Protein AF-A0A926R312-F1 (afdb_monomer_lite)

Secondary stru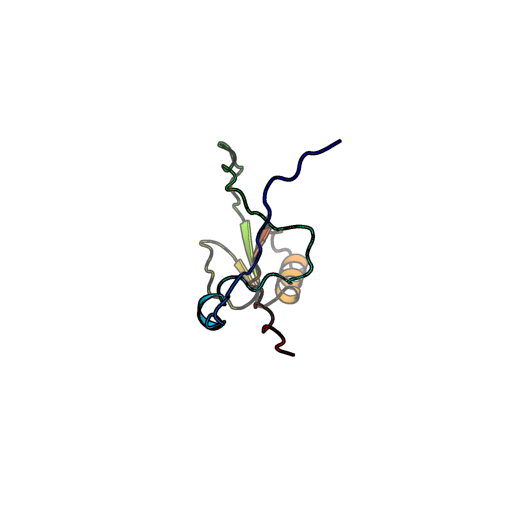cture (DSSP, 8-state):
-PPP----S-----PPPGGGG-TT---TT-SS---PPP-PPPSS-PPP--EEEESS-S---TTPEEESSHHHHHHHHHTTPPPPSEEEE-PPPPP----

pLDDT: mean 81.26, std 14.17, range [39.28, 98.19]

Radius of gyration: 25.06 Å; chains: 1; bounding box: 53×40×60 Å

Structure (mmCIF, N/CA/C/O backbone):
data_AF-A0A926R312-F1
#
_entry.id   AF-A0A926R312-F1
#
loop_
_atom_site.group_PDB
_atom_site.id
_atom_site.type_symbol
_atom_site.label_atom_id
_atom_site.label_alt_id
_atom_site.label_comp_id
_atom_site.label_asym_id
_atom_site.label_entity_id
_atom_site.label_seq_id
_atom_site.pdbx_PDB_ins_code
_atom_site.Cartn_x
_atom_site.Cartn_y
_atom_site.Cartn_z
_atom_site.occupancy
_atom_site.B_iso_or_equiv
_atom_site.auth_seq_id
_atom_site.auth_comp_id
_atom_site.auth_asym_id
_atom_site.auth_atom_id
_atom_site.pdbx_PDB_model_num
ATOM 1 N N . ALA A 1 1 ? 20.634 28.504 -39.733 1.00 57.56 1 ALA A N 1
ATOM 2 C CA . ALA A 1 1 ? 20.954 27.220 -40.389 1.00 57.56 1 ALA A CA 1
ATOM 3 C C . ALA A 1 1 ? 22.017 26.517 -39.551 1.00 57.56 1 ALA A C 1
ATOM 5 O O . ALA A 1 1 ? 22.906 27.208 -39.068 1.00 57.56 1 ALA A O 1
ATOM 6 N N . GLY A 1 2 ? 21.878 25.214 -39.294 1.00 72.56 2 GLY A N 1
ATOM 7 C CA . GLY A 1 2 ? 22.839 24.445 -38.493 1.00 72.56 2 GLY A CA 1
ATOM 8 C C . GLY A 1 2 ? 23.990 23.920 -39.351 1.00 72.56 2 GLY A C 1
ATOM 9 O O . GLY A 1 2 ? 23.759 23.531 -40.493 1.00 72.56 2 GLY A O 1
ATOM 10 N N . ASN A 1 3 ? 25.207 23.925 -38.806 1.00 65.31 3 ASN A N 1
ATOM 11 C CA . ASN A 1 3 ? 26.386 23.365 -39.469 1.00 65.31 3 ASN A CA 1
ATOM 12 C C . ASN A 1 3 ? 26.538 21.870 -39.145 1.00 65.31 3 ASN A C 1
ATOM 14 O O . ASN A 1 3 ? 26.213 21.459 -38.028 1.00 65.31 3 ASN A O 1
ATOM 18 N N . PRO A 1 4 ? 27.041 21.062 -40.094 1.00 73.44 4 PRO A N 1
ATOM 19 C CA . PRO A 1 4 ? 27.250 19.637 -39.877 1.00 73.44 4 PRO A CA 1
ATOM 20 C C . PRO A 1 4 ? 28.305 19.408 -38.786 1.00 73.44 4 PRO A C 1
ATOM 22 O O . PRO A 1 4 ? 29.387 19.987 -38.822 1.00 73.44 4 PRO A O 1
ATOM 25 N N . VAL A 1 5 ? 27.962 18.569 -37.805 1.00 81.38 5 VAL A N 1
ATOM 26 C CA . VAL A 1 5 ? 28.804 18.272 -36.631 1.00 81.38 5 VAL A CA 1
ATOM 27 C C . VAL A 1 5 ? 29.773 17.114 -36.904 1.00 81.38 5 VAL A C 1
ATOM 29 O O . VAL A 1 5 ? 30.821 17.037 -36.268 1.00 81.38 5 VAL A O 1
ATOM 32 N N . LEU A 1 6 ? 29.457 16.223 -37.852 1.00 77.88 6 LEU A N 1
ATOM 33 C CA . LEU A 1 6 ? 30.291 15.068 -38.184 1.00 77.88 6 LEU A CA 1
ATOM 34 C C . LEU A 1 6 ? 29.985 14.532 -39.591 1.00 77.88 6 LEU A C 1
ATOM 36 O O . LEU A 1 6 ? 28.821 14.484 -39.984 1.00 77.88 6 LEU A O 1
ATOM 40 N N . ASP A 1 7 ? 31.026 14.091 -40.302 1.00 81.69 7 ASP A N 1
ATOM 41 C CA . ASP A 1 7 ? 30.939 13.330 -41.553 1.00 81.69 7 ASP A CA 1
ATOM 42 C C . ASP A 1 7 ? 31.792 12.054 -41.430 1.00 81.69 7 ASP A C 1
ATOM 44 O O . ASP A 1 7 ? 32.918 12.103 -40.925 1.00 81.69 7 ASP A O 1
ATOM 48 N N . ILE A 1 8 ? 31.244 10.901 -41.823 1.00 83.38 8 ILE A N 1
ATOM 49 C CA . ILE A 1 8 ? 31.879 9.581 -41.675 1.00 83.38 8 ILE A CA 1
ATOM 50 C C . ILE A 1 8 ? 31.751 8.808 -42.986 1.00 83.38 8 ILE A C 1
ATOM 52 O O . ILE A 1 8 ? 30.649 8.514 -43.440 1.00 83.38 8 ILE A O 1
ATOM 56 N N . GLY A 1 9 ? 32.894 8.383 -43.533 1.00 84.94 9 GLY A N 1
ATOM 57 C CA . GLY A 1 9 ? 32.942 7.556 -44.742 1.00 84.94 9 GLY A CA 1
ATOM 58 C C . GLY A 1 9 ? 32.550 6.090 -44.520 1.00 84.94 9 GLY A C 1
ATOM 59 O O . GLY A 1 9 ? 31.843 5.517 -45.341 1.00 84.94 9 GLY A O 1
ATOM 60 N N . THR A 1 10 ? 32.978 5.459 -43.417 1.00 83.81 10 THR A N 1
ATOM 61 C CA . THR A 1 10 ? 32.574 4.072 -43.106 1.00 83.81 10 THR A CA 1
ATOM 62 C C . THR A 1 10 ? 32.572 3.804 -41.605 1.00 83.81 10 THR A C 1
ATOM 64 O O . THR A 1 10 ? 33.523 4.154 -40.910 1.00 83.81 10 THR A O 1
ATOM 67 N N . LEU A 1 11 ? 31.526 3.132 -41.119 1.00 85.81 11 LEU A N 1
ATOM 68 C CA . LEU A 1 11 ? 31.367 2.720 -39.726 1.00 85.81 11 LEU A CA 1
ATOM 69 C C . LEU A 1 11 ? 31.219 1.199 -39.663 1.00 85.81 11 LEU A C 1
ATOM 71 O O . LEU A 1 11 ? 30.307 0.632 -40.258 1.00 85.81 11 LEU A O 1
ATOM 75 N N . SER A 1 12 ? 32.110 0.541 -38.925 1.00 86.94 12 SER A N 1
ATOM 76 C CA . SER A 1 12 ? 32.015 -0.894 -38.647 1.00 86.94 12 SER A CA 1
ATOM 77 C C . SER A 1 12 ? 31.489 -1.109 -37.233 1.00 86.94 12 SER A C 1
ATOM 79 O O . SER A 1 12 ? 32.043 -0.578 -36.272 1.00 86.94 12 SER A O 1
ATOM 81 N N . VAL A 1 13 ? 30.430 -1.902 -37.104 1.00 83.69 13 VAL A N 1
ATOM 82 C CA . VAL A 1 13 ? 29.786 -2.246 -35.829 1.00 83.69 13 VAL A CA 1
ATOM 83 C C . VAL A 1 13 ? 29.831 -3.754 -35.610 1.00 83.69 13 VAL A C 1
ATOM 85 O O . VAL A 1 13 ? 29.738 -4.533 -36.557 1.00 83.69 13 VAL A O 1
ATOM 88 N N . ARG A 1 14 ? 29.968 -4.172 -34.348 1.00 83.12 14 ARG A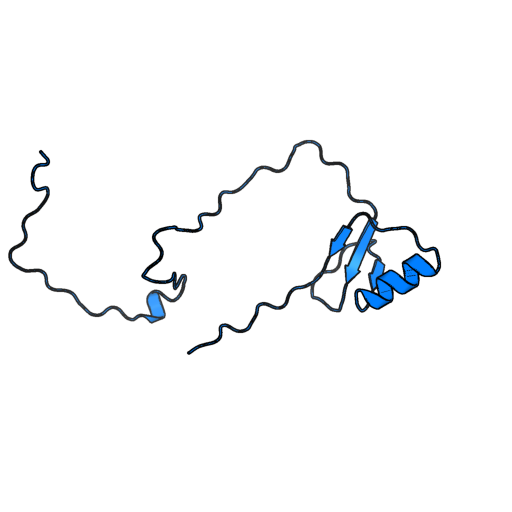 N 1
ATOM 89 C CA . ARG A 1 14 ? 29.895 -5.581 -33.939 1.00 83.12 14 ARG A CA 1
ATOM 90 C C . ARG A 1 14 ? 28.570 -5.847 -33.241 1.00 83.12 14 ARG A C 1
ATOM 92 O O . ARG A 1 14 ? 28.098 -5.002 -32.483 1.00 83.12 14 ARG A O 1
ATOM 99 N N . ARG A 1 15 ? 28.002 -7.036 -33.445 1.00 76.25 15 ARG A N 1
ATOM 100 C CA . ARG A 1 15 ? 26.827 -7.469 -32.685 1.00 76.25 15 ARG A CA 1
ATOM 101 C C . ARG A 1 15 ? 27.242 -7.647 -31.225 1.00 76.25 15 ARG A C 1
ATOM 103 O O . ARG A 1 15 ? 28.155 -8.417 -30.941 1.00 76.25 15 ARG A O 1
ATOM 110 N N . ALA A 1 16 ? 26.618 -6.895 -30.329 1.00 77.81 16 ALA A N 1
ATOM 111 C CA . ALA A 1 16 ? 26.784 -7.093 -28.898 1.00 77.81 16 ALA A CA 1
ATOM 112 C C . ALA A 1 16 ? 25.791 -8.163 -28.416 1.00 77.81 16 ALA A C 1
ATOM 114 O O . ALA A 1 16 ? 24.728 -8.335 -29.018 1.00 77.81 16 ALA A O 1
ATOM 115 N N . ASP A 1 17 ? 26.163 -8.909 -27.377 1.00 78.69 17 ASP A N 1
ATOM 11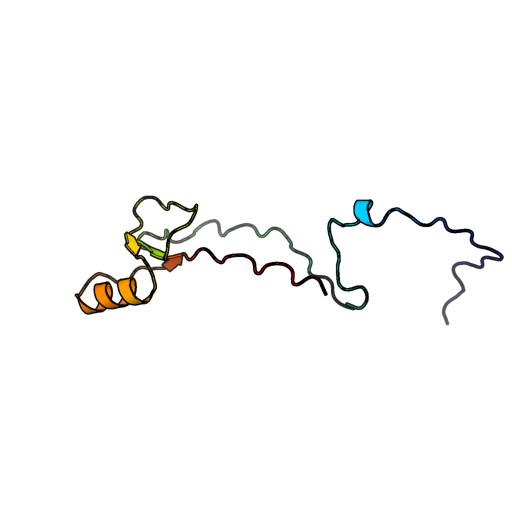6 C CA . ASP A 1 17 ? 25.297 -9.923 -26.780 1.00 78.69 17 ASP A CA 1
ATOM 117 C C . ASP A 1 17 ? 24.119 -9.224 -26.075 1.00 78.69 17 ASP A C 1
ATOM 119 O O . ASP A 1 17 ? 24.353 -8.456 -25.139 1.00 78.69 17 ASP A O 1
ATOM 123 N N . PRO A 1 18 ? 22.863 -9.445 -26.507 1.00 65.69 18 PRO A N 1
ATOM 124 C CA . PRO A 1 18 ? 21.706 -8.748 -25.951 1.00 65.69 18 PRO A CA 1
ATOM 125 C C . PRO A 1 18 ? 21.465 -9.069 -24.471 1.00 65.69 18 PRO A C 1
ATOM 127 O O . PRO A 1 18 ? 20.890 -8.245 -23.763 1.00 65.69 18 PRO A O 1
ATOM 130 N N . THR A 1 19 ? 21.948 -10.211 -23.971 1.00 70.62 19 THR A N 1
ATOM 131 C CA . THR A 1 19 ? 21.808 -10.577 -22.551 1.00 70.62 19 THR A CA 1
ATOM 132 C C . THR A 1 19 ? 22.580 -9.632 -21.625 1.00 70.62 19 THR A C 1
ATOM 134 O O . THR A 1 19 ? 22.198 -9.448 -20.472 1.00 70.62 19 THR A O 1
ATOM 137 N N . GLN A 1 20 ? 23.607 -8.950 -22.144 1.00 69.38 20 GLN A N 1
ATOM 138 C CA . GLN A 1 20 ? 24.385 -7.944 -21.416 1.00 69.38 20 GLN A CA 1
ATOM 139 C C . GLN A 1 20 ? 23.640 -6.607 -21.256 1.00 69.38 20 GLN A C 1
ATOM 141 O O . GLN A 1 20 ? 24.071 -5.760 -20.477 1.00 69.38 20 GLN A O 1
ATOM 146 N N . PHE A 1 21 ? 22.516 -6.426 -21.962 1.00 62.16 21 PHE A N 1
ATOM 147 C CA . PHE A 1 21 ? 21.684 -5.216 -21.948 1.00 62.16 21 PHE A CA 1
ATOM 148 C C . PHE A 1 21 ? 20.250 -5.487 -21.472 1.00 62.16 21 PHE A C 1
ATOM 150 O O . PHE A 1 21 ? 19.388 -4.621 -21.586 1.00 62.16 21 PHE A O 1
ATOM 157 N N . ALA A 1 22 ? 19.981 -6.678 -20.925 1.00 59.38 22 ALA A N 1
ATOM 158 C CA . ALA A 1 22 ? 18.659 -7.056 -20.423 1.00 59.38 22 ALA A CA 1
ATOM 159 C C . ALA A 1 22 ? 18.215 -6.231 -19.196 1.00 59.38 22 ALA A C 1
ATOM 161 O O . ALA A 1 22 ? 17.027 -6.163 -18.888 1.00 59.38 22 ALA A O 1
ATOM 162 N N . ALA A 1 23 ? 19.149 -5.566 -18.507 1.00 53.78 23 ALA A N 1
ATOM 163 C CA . ALA A 1 23 ? 18.836 -4.604 -17.457 1.00 53.78 23 ALA A CA 1
ATOM 164 C C . ALA A 1 23 ? 18.308 -3.300 -18.082 1.00 53.78 23 ALA A C 1
ATOM 166 O O . ALA A 1 23 ? 19.051 -2.337 -18.258 1.00 53.78 23 ALA A O 1
ATOM 167 N N . GLY A 1 24 ? 17.020 -3.290 -18.432 1.00 55.88 24 GLY A N 1
ATOM 168 C CA . GLY A 1 24 ? 16.333 -2.113 -18.960 1.00 55.88 24 GLY A CA 1
ATOM 169 C C . GLY A 1 24 ? 15.931 -2.234 -20.424 1.00 55.88 24 GLY A C 1
ATOM 170 O O . GLY A 1 24 ? 16.228 -1.349 -21.216 1.00 55.88 24 GLY A O 1
ATOM 171 N N . THR A 1 25 ? 15.212 -3.290 -20.809 1.00 55.16 25 THR A N 1
ATOM 172 C CA . THR A 1 25 ? 14.473 -3.284 -22.081 1.00 55.16 25 THR A CA 1
ATOM 173 C C . THR A 1 25 ? 13.366 -2.232 -22.026 1.00 55.16 25 THR A C 1
ATOM 175 O O . THR A 1 25 ? 12.212 -2.510 -21.710 1.00 55.16 25 THR A O 1
ATOM 178 N N . HIS A 1 26 ? 13.731 -0.987 -22.307 1.00 56.91 26 HIS A N 1
ATOM 179 C CA . HIS A 1 26 ? 12.794 0.073 -22.631 1.00 56.91 26 HIS A CA 1
ATOM 180 C C . HIS A 1 26 ? 12.295 -0.184 -24.054 1.00 56.91 26 HIS A C 1
ATOM 182 O O . HIS A 1 26 ? 13.087 -0.490 -24.950 1.00 56.91 26 HIS A O 1
ATOM 188 N N . ASN A 1 27 ? 10.986 -0.049 -24.265 1.00 58.88 27 ASN A N 1
ATOM 189 C CA . ASN A 1 27 ? 10.381 -0.031 -25.592 1.00 58.88 27 ASN A CA 1
ATOM 190 C C . ASN A 1 27 ? 11.211 0.879 -26.515 1.00 58.88 27 ASN A C 1
ATOM 192 O O . ASN A 1 27 ? 11.347 2.076 -26.258 1.00 58.88 27 ASN A O 1
ATOM 196 N N . THR A 1 28 ? 11.769 0.307 -27.582 1.00 56.72 28 THR A N 1
ATOM 197 C CA . THR A 1 28 ? 12.735 0.959 -28.482 1.00 56.72 28 THR A CA 1
ATOM 198 C C . THR A 1 28 ? 12.117 2.105 -29.299 1.00 56.72 28 THR A C 1
ATOM 200 O O . THR A 1 28 ? 12.801 2.717 -30.112 1.00 56.72 28 THR A O 1
ATOM 203 N N . ASN A 1 29 ? 10.835 2.422 -29.074 1.00 57.22 29 ASN A N 1
ATOM 204 C CA . ASN A 1 29 ? 10.099 3.481 -29.760 1.00 57.22 29 ASN A CA 1
ATOM 205 C C . ASN A 1 29 ? 9.440 4.514 -28.816 1.00 57.22 29 ASN A C 1
ATOM 207 O O . ASN A 1 29 ? 8.525 5.233 -29.219 1.00 57.22 29 ASN A O 1
ATOM 211 N N . GLY A 1 30 ? 9.858 4.583 -27.547 1.00 64.38 30 GLY A N 1
ATOM 212 C CA . GLY A 1 30 ? 9.369 5.589 -26.601 1.00 64.38 30 GLY A CA 1
ATOM 213 C C . GLY A 1 30 ? 10.086 6.933 -26.761 1.00 64.38 30 GLY A C 1
ATOM 214 O O . GLY A 1 30 ? 11.286 7.020 -26.533 1.00 64.38 30 GLY A O 1
ATOM 215 N N . LEU A 1 31 ? 9.355 8.003 -27.095 1.00 82.62 31 LEU A N 1
ATOM 216 C CA . LEU A 1 31 ? 9.895 9.378 -27.084 1.00 82.62 31 LEU A CA 1
ATOM 217 C C . LEU A 1 31 ? 10.042 9.962 -25.669 1.00 82.62 31 LEU A C 1
ATOM 219 O O . LEU A 1 31 ? 10.615 11.035 -25.497 1.00 82.62 31 LEU A O 1
ATOM 223 N N . PHE A 1 32 ? 9.513 9.267 -24.666 1.00 77.88 32 PHE A N 1
ATOM 224 C CA . PHE A 1 32 ? 9.551 9.668 -23.268 1.00 77.88 32 PHE A CA 1
ATOM 225 C C . PHE A 1 32 ? 10.223 8.576 -22.446 1.00 77.88 32 PHE A C 1
ATOM 227 O O . PHE A 1 32 ? 9.935 7.391 -22.625 1.00 77.88 32 PHE A O 1
ATOM 234 N N . ALA A 1 33 ? 11.094 8.992 -21.531 1.00 77.88 33 ALA A N 1
ATOM 235 C CA . ALA A 1 33 ? 11.714 8.122 -20.545 1.00 77.88 33 ALA A CA 1
ATOM 236 C C . ALA A 1 33 ? 11.073 8.363 -19.174 1.00 77.88 33 ALA A C 1
ATOM 238 O O . ALA A 1 33 ? 10.785 9.502 -18.805 1.00 77.88 33 ALA A O 1
ATOM 239 N N . LEU A 1 34 ? 10.857 7.282 -18.423 1.00 83.38 34 LEU A N 1
ATOM 240 C CA . LEU A 1 34 ? 10.495 7.362 -17.014 1.00 83.38 34 LEU A CA 1
ATOM 241 C C . LEU A 1 34 ? 11.780 7.507 -16.201 1.00 83.38 34 LEU A C 1
ATOM 243 O O . LEU A 1 34 ? 12.536 6.548 -16.055 1.00 83.38 34 LEU A O 1
ATOM 247 N N . GLU A 1 35 ? 12.015 8.705 -15.682 1.00 87.31 35 GLU A N 1
ATOM 248 C CA . GLU A 1 35 ? 13.128 8.988 -14.783 1.00 87.31 35 GLU A CA 1
ATOM 249 C C . GLU A 1 35 ? 12.594 9.204 -13.365 1.00 87.31 35 GLU A C 1
ATOM 251 O O . GLU A 1 35 ? 11.706 10.027 -13.133 1.00 87.31 35 GLU A O 1
ATOM 256 N N . TRP A 1 36 ? 13.116 8.430 -12.414 1.00 90.75 36 TRP A N 1
ATOM 257 C CA . TRP A 1 36 ? 12.753 8.529 -11.005 1.00 90.75 36 TRP A CA 1
ATOM 258 C C . TRP A 1 36 ? 13.797 9.360 -10.269 1.00 90.75 36 TRP A C 1
ATOM 260 O O . TRP A 1 36 ? 14.964 8.978 -10.202 1.00 90.75 36 TRP A O 1
ATOM 270 N N . PHE A 1 37 ? 13.367 10.465 -9.665 1.00 93.06 37 PHE A N 1
ATOM 271 C CA . PHE A 1 37 ? 14.216 11.281 -8.803 1.00 93.06 37 PHE A CA 1
ATOM 272 C C . PHE A 1 37 ? 13.896 11.001 -7.332 1.00 93.06 37 PHE A C 1
ATOM 274 O O . PHE A 1 37 ? 12.716 10.938 -6.974 1.00 93.06 37 PHE A O 1
ATOM 281 N N . PRO A 1 38 ? 14.909 10.857 -6.458 1.00 92.81 38 PRO A N 1
ATOM 282 C CA . PRO A 1 38 ? 14.679 10.779 -5.024 1.00 92.81 38 PRO A CA 1
ATOM 283 C C . PRO A 1 38 ? 13.961 12.036 -4.530 1.00 92.81 38 PRO A C 1
ATOM 285 O O . PRO A 1 38 ? 14.366 13.156 -4.840 1.00 92.81 38 PRO A O 1
ATOM 288 N N . VAL A 1 39 ? 12.914 11.846 -3.731 1.00 92.12 39 VAL A N 1
ATOM 289 C CA . VAL A 1 39 ? 12.195 12.939 -3.074 1.00 92.12 39 VAL A CA 1
ATOM 290 C C . VAL A 1 39 ? 12.477 12.869 -1.581 1.00 92.12 39 VAL A C 1
ATOM 292 O O . VAL A 1 39 ? 12.355 11.806 -0.970 1.00 92.12 39 VAL A O 1
ATOM 295 N N . THR A 1 40 ? 12.851 14.002 -0.988 1.00 91.94 40 THR A N 1
ATOM 296 C CA . THR A 1 40 ? 13.002 14.108 0.465 1.00 91.94 40 THR A CA 1
ATOM 297 C C . THR A 1 40 ? 11.616 14.076 1.113 1.00 91.94 40 THR A C 1
ATOM 299 O O . THR A 1 40 ? 10.760 14.881 0.732 1.00 91.94 40 THR A O 1
ATOM 302 N N . PRO A 1 41 ? 11.360 13.175 2.077 1.00 87.06 41 PRO A N 1
ATOM 303 C CA . PRO A 1 41 ? 10.093 13.166 2.793 1.00 87.06 41 PRO A CA 1
ATOM 304 C C . PRO A 1 41 ? 9.924 14.459 3.609 1.00 87.06 41 PRO A C 1
ATOM 306 O O . PRO A 1 41 ? 10.918 15.067 4.015 1.00 87.06 41 PRO A O 1
ATOM 309 N N . PRO A 1 42 ? 8.681 14.893 3.872 1.00 87.00 42 PRO A N 1
ATOM 310 C CA . PRO A 1 42 ? 8.434 16.069 4.700 1.00 87.00 42 PRO A CA 1
ATOM 311 C C . PRO A 1 42 ? 9.004 15.879 6.115 1.00 87.00 42 PRO A C 1
ATOM 313 O O . PRO A 1 42 ? 8.854 14.811 6.707 1.00 87.00 42 PRO A O 1
ATOM 316 N N . GLU A 1 43 ? 9.614 16.930 6.677 1.00 83.12 43 GLU A N 1
ATOM 317 C CA . GLU A 1 43 ? 10.220 16.902 8.023 1.00 83.12 43 GLU A CA 1
ATOM 318 C C . GLU A 1 43 ? 9.196 16.626 9.131 1.00 83.12 43 GLU A C 1
ATOM 320 O O . GLU A 1 43 ? 9.526 16.071 10.176 1.00 83.12 43 GLU A O 1
ATOM 325 N N . THR A 1 44 ? 7.939 17.013 8.910 1.00 80.69 44 THR A N 1
ATOM 326 C CA . THR A 1 44 ? 6.829 16.734 9.822 1.00 80.69 44 THR A CA 1
ATOM 327 C C . THR A 1 44 ? 5.755 15.965 9.070 1.00 80.69 44 THR A C 1
ATOM 329 O O . THR A 1 44 ? 5.022 16.530 8.259 1.00 80.69 44 THR A O 1
ATOM 332 N N . ALA A 1 45 ? 5.658 14.668 9.346 1.00 78.88 45 ALA A N 1
ATOM 333 C CA . ALA A 1 45 ? 4.557 13.830 8.896 1.00 78.88 45 ALA A CA 1
ATOM 334 C C . ALA A 1 45 ? 3.664 13.489 10.090 1.00 78.88 45 ALA A C 1
ATOM 336 O O . ALA A 1 45 ? 4.154 13.156 11.172 1.00 78.88 45 ALA A O 1
ATOM 337 N N . THR A 1 46 ? 2.346 13.555 9.902 1.00 83.06 46 THR A N 1
ATOM 338 C CA . THR A 1 46 ? 1.416 12.984 10.878 1.00 83.06 46 THR A CA 1
ATOM 339 C C . THR A 1 46 ? 1.613 11.467 10.889 1.00 83.06 46 THR A C 1
ATOM 341 O O . THR A 1 46 ? 1.530 10.851 9.824 1.00 83.06 46 THR A O 1
ATOM 344 N N . PRO A 1 47 ? 1.895 10.849 12.049 1.00 83.19 47 PRO A N 1
ATOM 345 C CA . PRO A 1 47 ? 2.113 9.414 12.106 1.00 83.19 47 PRO A CA 1
ATOM 346 C C . PRO A 1 47 ? 0.832 8.670 11.728 1.00 83.19 47 PRO A C 1
ATOM 348 O O . PRO A 1 47 ? -0.261 9.011 12.186 1.00 83.19 47 PRO A O 1
ATOM 351 N N . VAL A 1 48 ? 0.986 7.631 10.910 1.00 86.62 48 VAL A N 1
ATOM 352 C CA . VAL A 1 48 ? -0.074 6.65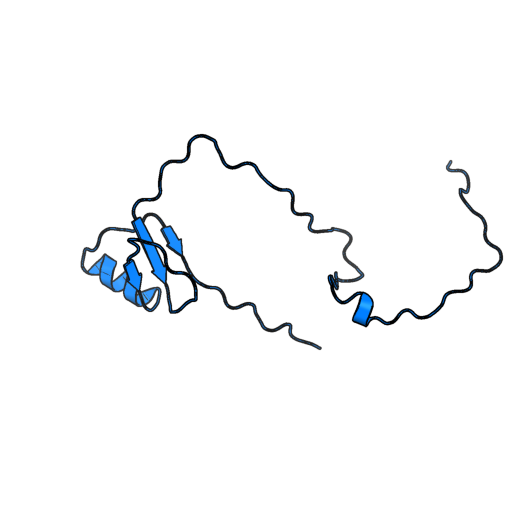1 10.673 1.00 86.62 48 VAL A CA 1
ATOM 353 C C . VAL A 1 48 ? -0.112 5.721 11.880 1.00 86.62 48 VAL A C 1
ATOM 355 O O . VAL A 1 48 ? 0.881 5.072 12.202 1.00 86.62 48 VAL A O 1
ATOM 358 N N . THR A 1 49 ? -1.243 5.689 12.572 1.00 90.06 49 THR A N 1
ATOM 359 C CA . THR A 1 49 ? -1.459 4.919 13.801 1.00 90.06 49 THR A CA 1
ATOM 360 C C . THR A 1 49 ? -2.361 3.709 13.588 1.00 90.06 49 THR A C 1
ATOM 362 O O . THR A 1 49 ? -2.357 2.811 14.427 1.00 90.06 49 THR A O 1
ATOM 365 N N . SER A 1 50 ? -3.107 3.647 12.478 1.00 93.19 50 SER A N 1
ATOM 366 C CA . SER A 1 50 ? -3.922 2.484 12.119 1.00 93.19 50 SER A CA 1
ATOM 367 C C . SER A 1 50 ? -3.699 2.049 10.671 1.00 93.19 50 SER A C 1
ATOM 369 O O . SER A 1 50 ? -3.946 2.790 9.720 1.00 93.19 50 SER A O 1
ATOM 371 N N . VAL A 1 51 ? -3.237 0.808 10.514 1.00 94.75 51 VAL A N 1
ATOM 372 C CA . VAL A 1 51 ? -2.944 0.190 9.218 1.00 94.75 51 VAL A CA 1
ATOM 373 C C . VAL A 1 51 ? -3.677 -1.143 9.126 1.00 94.75 51 VAL A C 1
ATOM 375 O O . VAL A 1 51 ? -3.621 -1.951 10.057 1.00 94.75 51 VAL A O 1
ATOM 378 N N . ALA A 1 52 ? -4.340 -1.377 7.996 1.00 95.12 52 ALA A N 1
ATOM 379 C CA . ALA A 1 52 ? -4.837 -2.693 7.614 1.00 95.12 52 ALA A CA 1
ATOM 380 C C . ALA A 1 52 ? -3.897 -3.330 6.580 1.00 95.12 52 ALA A C 1
ATOM 382 O O . ALA A 1 52 ? -3.478 -2.668 5.632 1.00 95.12 52 ALA A O 1
ATOM 383 N N . VAL A 1 53 ? -3.574 -4.610 6.737 1.00 94.56 53 VAL A N 1
ATOM 384 C CA . VAL A 1 53 ? -2.845 -5.395 5.728 1.00 94.56 53 VAL A CA 1
ATOM 385 C C . VAL A 1 53 ? -3.833 -6.339 5.059 1.00 94.56 53 VAL A C 1
ATOM 387 O O . VAL A 1 53 ? -4.588 -7.020 5.751 1.00 94.56 53 VAL A O 1
ATOM 390 N N . LEU A 1 54 ? -3.855 -6.345 3.728 1.00 93.38 54 LEU A N 1
ATOM 391 C CA . LEU A 1 54 ? -4.751 -7.174 2.928 1.00 93.38 54 LEU A CA 1
ATOM 392 C C . LEU A 1 54 ? -3.979 -8.308 2.254 1.00 93.38 54 LEU A C 1
ATOM 394 O O . LEU A 1 54 ? -3.024 -8.059 1.513 1.00 93.38 54 LEU A O 1
ATOM 398 N N . GLY A 1 55 ? -4.459 -9.531 2.460 1.00 90.19 55 GLY A N 1
ATOM 399 C CA . GLY A 1 55 ? -3.885 -10.741 1.888 1.00 90.19 55 GLY A CA 1
ATOM 400 C C . GLY A 1 55 ? -2.631 -11.233 2.600 1.00 90.19 55 GLY A C 1
ATOM 401 O O . GLY A 1 55 ? -2.105 -10.610 3.521 1.00 90.19 55 GLY A O 1
ATOM 402 N N . GLU A 1 56 ? -2.153 -12.380 2.130 1.00 81.88 56 GLU A N 1
ATOM 403 C CA . GLU A 1 56 ? -0.864 -12.937 2.523 1.00 81.88 56 GLU A CA 1
ATOM 404 C C . GLU A 1 56 ? 0.248 -12.265 1.710 1.00 81.88 56 GLU A C 1
ATOM 406 O O . GLU A 1 56 ? 0.163 -12.137 0.485 1.00 81.88 56 GLU A O 1
ATOM 411 N N . GLY A 1 57 ? 1.310 -11.834 2.382 1.00 76.38 57 GLY A N 1
ATOM 412 C CA . GLY A 1 57 ? 2.426 -11.164 1.732 1.00 76.38 57 GLY A CA 1
ATOM 413 C C . GLY A 1 57 ? 3.667 -11.124 2.616 1.00 76.38 57 GLY A C 1
ATOM 414 O O . GLY A 1 57 ? 3.589 -11.366 3.819 1.00 76.38 57 GLY A O 1
ATOM 415 N N . PRO A 1 58 ? 4.836 -10.797 2.046 1.00 78.19 58 PRO A N 1
ATOM 416 C CA . PRO A 1 58 ? 6.087 -10.752 2.802 1.00 78.19 58 PRO A CA 1
ATOM 417 C C . PRO A 1 58 ? 6.149 -9.572 3.786 1.00 78.19 58 PRO A C 1
ATOM 419 O O . PRO A 1 58 ? 7.066 -9.495 4.601 1.00 78.19 58 PRO A O 1
ATOM 422 N N . PHE A 1 59 ? 5.208 -8.629 3.702 1.00 73.44 59 PHE A N 1
ATOM 423 C CA . PHE A 1 59 ? 5.192 -7.432 4.529 1.00 73.44 59 PHE A CA 1
ATOM 424 C C . PHE A 1 59 ? 4.434 -7.660 5.833 1.00 73.44 59 PHE A C 1
ATOM 426 O O . PHE A 1 59 ? 3.234 -7.909 5.841 1.00 73.44 59 PHE A O 1
ATOM 433 N N . THR A 1 60 ? 5.141 -7.488 6.948 1.00 80.19 60 THR A N 1
ATOM 434 C CA . THR A 1 60 ? 4.540 -7.380 8.280 1.00 80.19 60 THR A CA 1
ATOM 435 C C . THR A 1 60 ? 4.669 -5.942 8.765 1.00 80.19 60 THR A C 1
ATOM 437 O O . THR A 1 60 ? 5.779 -5.422 8.879 1.00 80.19 60 THR A O 1
ATOM 440 N N . VAL A 1 61 ? 3.539 -5.300 9.067 1.00 84.12 61 VAL A N 1
ATOM 441 C CA . VAL A 1 61 ? 3.505 -3.958 9.663 1.00 84.12 61 VAL A CA 1
ATOM 442 C C . VAL A 1 61 ? 3.206 -4.098 11.160 1.00 84.12 61 VAL A C 1
ATOM 444 O O . VAL A 1 61 ? 2.159 -4.642 11.517 1.00 84.12 61 VAL A O 1
ATOM 447 N N . PRO A 1 62 ? 4.094 -3.636 12.061 1.00 85.56 62 PRO A N 1
ATOM 448 C CA . PRO A 1 62 ? 3.854 -3.708 13.499 1.00 85.56 62 PRO A CA 1
ATOM 449 C C . PRO A 1 62 ? 2.554 -3.000 13.900 1.00 85.56 62 PRO A C 1
ATOM 451 O O . PRO A 1 62 ? 2.326 -1.854 13.524 1.00 85.56 62 PRO A O 1
ATOM 454 N N . GLY A 1 63 ? 1.708 -3.682 14.676 1.00 87.00 63 GLY A N 1
ATOM 455 C CA . GLY A 1 63 ? 0.427 -3.138 15.144 1.00 87.00 63 GLY A CA 1
ATOM 456 C C . GLY A 1 63 ? -0.679 -3.068 14.084 1.00 87.00 63 GLY A C 1
ATOM 457 O O . GLY A 1 63 ? -1.769 -2.593 14.393 1.00 87.00 63 GLY A O 1
ATOM 458 N N . ALA A 1 64 ? -0.435 -3.544 12.860 1.00 91.75 64 ALA A N 1
ATOM 459 C CA . ALA A 1 64 ? -1.465 -3.606 11.832 1.00 91.75 64 ALA A CA 1
ATOM 460 C C . ALA A 1 64 ? -2.442 -4.765 12.057 1.00 91.75 64 ALA A C 1
ATOM 462 O O . ALA A 1 64 ? -2.079 -5.830 12.561 1.00 91.75 64 ALA A O 1
ATOM 463 N N . THR A 1 65 ? -3.686 -4.564 11.625 1.00 93.44 65 THR A N 1
ATOM 464 C CA . THR A 1 65 ? -4.694 -5.632 11.580 1.00 93.44 65 THR A CA 1
ATOM 465 C C . THR A 1 65 ? -4.656 -6.288 10.207 1.00 93.44 65 THR A C 1
ATOM 467 O O . THR A 1 65 ? -4.688 -5.598 9.191 1.00 93.44 65 THR A O 1
ATOM 470 N N . THR A 1 66 ? -4.563 -7.616 10.164 1.00 93.50 66 THR A N 1
ATOM 471 C CA . THR A 1 66 ? -4.496 -8.359 8.899 1.00 93.50 66 THR A CA 1
ATOM 472 C C . THR A 1 66 ? -5.875 -8.890 8.532 1.00 93.50 66 THR A C 1
ATOM 474 O O . THR A 1 66 ? -6.559 -9.481 9.368 1.00 93.50 66 THR A O 1
ATOM 477 N N . HIS A 1 67 ? -6.270 -8.691 7.279 1.00 93.62 67 HIS A N 1
ATOM 478 C CA . HIS A 1 67 ? -7.486 -9.231 6.685 1.00 93.62 67 HIS A CA 1
ATOM 479 C C . HIS A 1 67 ? -7.106 -10.067 5.465 1.00 93.62 67 HIS A C 1
ATOM 481 O O . HIS A 1 67 ? -6.228 -9.681 4.698 1.00 93.62 67 HIS A O 1
ATOM 487 N N . ALA A 1 68 ? -7.783 -11.198 5.262 1.00 93.44 68 ALA A N 1
ATOM 488 C CA . ALA A 1 68 ? -7.491 -12.093 4.140 1.00 93.44 68 ALA A CA 1
ATOM 489 C C . ALA A 1 68 ? -7.668 -11.406 2.774 1.00 93.44 68 ALA A C 1
ATOM 491 O O . ALA A 1 68 ? -6.951 -11.703 1.826 1.00 93.44 68 ALA A O 1
ATOM 492 N N . ASP A 1 69 ? -8.613 -10.475 2.681 1.00 92.50 69 ASP A N 1
ATOM 493 C CA . ASP A 1 69 ? -8.915 -9.707 1.483 1.00 92.50 69 ASP A CA 1
ATOM 494 C C . ASP A 1 69 ? -9.744 -8.459 1.840 1.00 92.50 69 ASP A C 1
ATOM 496 O O . ASP A 1 69 ? -10.023 -8.160 3.009 1.00 92.50 69 ASP A O 1
ATOM 500 N N . THR A 1 70 ? -10.154 -7.718 0.814 1.00 94.06 70 THR A N 1
ATOM 501 C CA . THR A 1 70 ? -10.988 -6.523 0.956 1.00 94.06 70 THR A CA 1
ATOM 502 C C . THR A 1 70 ? -12.389 -6.834 1.494 1.00 94.06 70 THR A C 1
ATOM 504 O O . THR A 1 70 ? -12.966 -5.995 2.180 1.00 94.06 70 THR A O 1
ATOM 507 N N . ALA A 1 71 ? -12.949 -8.018 1.222 1.00 96.44 71 ALA A N 1
ATOM 508 C CA . ALA A 1 71 ? -14.276 -8.395 1.713 1.00 96.44 71 ALA A CA 1
ATOM 509 C C . ALA A 1 71 ? -14.253 -8.656 3.226 1.00 96.44 71 ALA A C 1
ATOM 511 O O . ALA A 1 71 ? -15.148 -8.210 3.944 1.00 96.44 71 ALA A O 1
ATOM 512 N N . ALA A 1 72 ? -13.196 -9.295 3.729 1.00 96.38 72 ALA A N 1
ATOM 513 C CA . ALA A 1 72 ? -12.970 -9.486 5.156 1.00 96.38 72 ALA A CA 1
ATOM 514 C C . ALA A 1 72 ? -12.748 -8.155 5.896 1.00 96.38 72 ALA A C 1
ATOM 516 O O . ALA A 1 72 ? -13.202 -8.007 7.033 1.00 96.38 72 ALA A O 1
ATOM 517 N N . LEU A 1 73 ? -12.087 -7.175 5.265 1.00 96.19 73 LEU A N 1
ATOM 518 C CA . LEU A 1 73 ? -11.994 -5.816 5.810 1.00 96.19 73 LEU A CA 1
ATOM 519 C C . LEU A 1 73 ? -13.380 -5.157 5.890 1.00 96.19 73 LEU A C 1
ATOM 521 O O . LEU A 1 73 ? -13.740 -4.634 6.941 1.00 96.19 73 LEU A O 1
ATOM 525 N N . LEU A 1 74 ? -14.172 -5.214 4.815 1.00 97.06 74 LEU A N 1
ATOM 526 C CA . LEU A 1 74 ? -15.516 -4.623 4.786 1.00 97.06 74 LEU A CA 1
ATOM 527 C C . LEU A 1 74 ? -16.436 -5.238 5.845 1.00 97.06 74 LEU A C 1
ATOM 529 O O . LEU A 1 74 ? -17.063 -4.502 6.599 1.00 97.06 74 LEU A O 1
ATOM 533 N N . ALA A 1 75 ? -16.434 -6.564 5.986 1.00 98.00 75 ALA A N 1
ATOM 534 C CA . ALA A 1 75 ? -17.221 -7.247 7.011 1.00 98.00 75 ALA A CA 1
ATOM 535 C C . ALA A 1 75 ? -16.847 -6.804 8.439 1.00 98.00 75 ALA A C 1
ATOM 537 O O . ALA A 1 75 ? -17.719 -6.687 9.298 1.00 98.00 75 ALA A O 1
ATOM 538 N N . ALA A 1 76 ? -15.563 -6.532 8.702 1.00 97.31 76 ALA A N 1
ATOM 539 C CA . ALA A 1 76 ? -15.124 -6.014 9.996 1.00 97.31 76 ALA A CA 1
ATOM 540 C C . ALA A 1 76 ? -15.628 -4.583 10.239 1.00 97.31 76 ALA A C 1
ATOM 542 O O . ALA A 1 76 ? -16.078 -4.273 11.343 1.00 97.31 76 ALA A O 1
ATOM 543 N N . LEU A 1 77 ? -15.592 -3.727 9.214 1.00 97.38 77 LEU A N 1
ATOM 544 C CA . LEU A 1 77 ? -16.121 -2.361 9.289 1.00 97.38 77 LEU A CA 1
ATOM 545 C C . LEU A 1 77 ? -17.639 -2.358 9.509 1.00 97.38 77 LEU A C 1
ATOM 547 O O . LEU A 1 77 ? -18.124 -1.640 10.381 1.00 97.38 77 LEU A O 1
ATOM 551 N N . ASP A 1 78 ? -18.375 -3.213 8.798 1.00 98.19 78 ASP A N 1
ATOM 552 C CA . ASP A 1 78 ? -19.825 -3.376 8.962 1.00 98.19 78 ASP A CA 1
ATOM 553 C C . ASP A 1 78 ? -20.191 -3.911 10.357 1.00 98.19 78 ASP A C 1
ATOM 555 O O . ASP A 1 78 ? -21.225 -3.551 10.921 1.00 98.19 78 ASP A O 1
ATOM 559 N N . ALA A 1 79 ? -19.318 -4.726 10.956 1.00 97.50 79 ALA A N 1
ATOM 560 C CA . ALA A 1 79 ? -19.440 -5.192 12.337 1.00 97.50 79 ALA A CA 1
ATOM 561 C C . ALA A 1 79 ? -19.052 -4.129 13.390 1.00 97.50 79 ALA A C 1
ATOM 563 O O . ALA A 1 79 ? -19.140 -4.397 14.591 1.00 97.50 79 ALA A O 1
ATOM 564 N N . GLY A 1 80 ? -18.637 -2.930 12.967 1.00 97.38 80 GLY A N 1
ATOM 565 C CA . GLY A 1 80 ? -18.326 -1.796 13.840 1.00 97.38 80 GLY A CA 1
ATOM 566 C C . GLY A 1 80 ? -16.851 -1.642 14.214 1.00 97.38 80 GLY A C 1
ATOM 567 O O . GLY A 1 80 ? -16.537 -0.877 15.129 1.00 97.38 80 GLY A O 1
ATOM 568 N N . ALA A 1 81 ? -15.932 -2.340 13.540 1.00 96.25 81 ALA A N 1
ATOM 569 C CA . ALA A 1 81 ? -14.5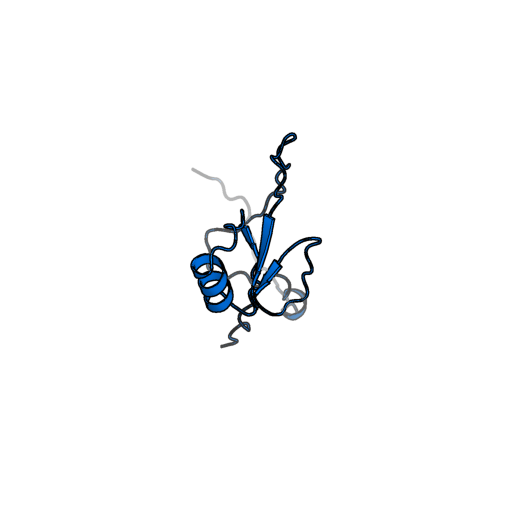06 -2.074 13.701 1.00 96.25 81 ALA A CA 1
ATOM 570 C C . ALA A 1 81 ? -14.157 -0.638 13.242 1.00 96.25 81 ALA A C 1
ATOM 572 O O . ALA A 1 81 ? -14.792 -0.102 12.330 1.00 96.25 81 ALA A O 1
ATOM 573 N N . PRO A 1 82 ? -13.144 0.007 13.849 1.00 94.25 82 PRO A N 1
ATOM 574 C CA . PRO A 1 82 ? -12.720 1.341 13.439 1.00 94.25 82 PRO A CA 1
ATOM 575 C C . PRO A 1 82 ? -12.124 1.338 12.024 1.00 94.25 82 PRO A C 1
ATOM 577 O O . PRO A 1 82 ? -11.398 0.419 11.648 1.00 94.25 82 PRO A O 1
ATOM 580 N N . LEU A 1 83 ? -12.380 2.406 11.262 1.00 94.50 83 LEU A N 1
ATOM 581 C CA . LEU A 1 83 ? -11.804 2.588 9.930 1.00 94.50 83 LEU A CA 1
ATOM 582 C C . LEU A 1 83 ? -10.274 2.790 10.019 1.00 94.50 83 LEU A C 1
ATOM 584 O O . LEU A 1 83 ? -9.829 3.707 10.718 1.00 94.50 83 LEU A O 1
ATOM 588 N N . PRO A 1 84 ? -9.454 1.979 9.321 1.00 94.88 84 PRO A N 1
ATOM 589 C CA . PRO A 1 84 ? -8.010 2.188 9.265 1.00 94.88 84 PRO A CA 1
ATOM 590 C C . PRO A 1 84 ? -7.667 3.444 8.449 1.00 94.88 84 PRO A C 1
ATOM 592 O O . PRO A 1 84 ? -8.362 3.780 7.491 1.00 94.88 84 PRO A O 1
ATOM 595 N N . GLN A 1 85 ? -6.570 4.126 8.790 1.00 94.88 85 GLN A N 1
ATOM 596 C CA . GLN A 1 85 ? -6.100 5.296 8.037 1.00 94.88 85 GLN A CA 1
ATOM 597 C C . GLN A 1 85 ? -5.562 4.916 6.654 1.00 94.88 85 GLN A C 1
ATOM 599 O O . GLN A 1 85 ? -5.670 5.705 5.715 1.00 94.88 85 GLN A O 1
ATOM 604 N N . CYS A 1 86 ? -4.984 3.722 6.519 1.00 92.88 86 CYS A N 1
ATOM 605 C CA . CYS A 1 86 ? -4.588 3.176 5.228 1.00 92.88 86 CYS A CA 1
ATOM 606 C C . CYS A 1 86 ? -4.649 1.644 5.197 1.00 92.88 86 CYS A C 1
ATOM 608 O O . CYS A 1 86 ? -4.614 0.972 6.232 1.00 92.88 86 CYS A O 1
ATOM 610 N N . ALA A 1 87 ? -4.722 1.106 3.979 1.00 93.00 87 ALA A N 1
ATOM 611 C CA . ALA A 1 87 ? -4.620 -0.318 3.703 1.00 93.00 87 ALA A CA 1
ATOM 612 C C . ALA A 1 87 ? -3.403 -0.593 2.809 1.00 93.00 87 ALA A C 1
ATOM 614 O O . ALA A 1 87 ? -3.162 0.132 1.843 1.00 93.00 87 ALA A O 1
ATOM 615 N N . VAL A 1 88 ? -2.649 -1.642 3.130 1.00 91.88 88 VAL A N 1
ATOM 616 C CA . VAL A 1 88 ? -1.487 -2.105 2.366 1.00 91.88 88 VAL A CA 1
ATOM 617 C C . VAL A 1 88 ? -1.838 -3.432 1.707 1.00 91.88 88 VAL A C 1
ATOM 619 O O . VAL A 1 88 ? -2.285 -4.359 2.378 1.00 91.88 88 VAL A O 1
ATOM 622 N N . LEU A 1 89 ? -1.616 -3.522 0.398 1.00 90.94 89 LEU A N 1
ATOM 623 C CA . LEU A 1 89 ? -1.832 -4.725 -0.400 1.00 90.94 89 LEU A CA 1
ATOM 624 C C . LEU A 1 89 ? -0.538 -5.079 -1.129 1.00 90.94 89 LEU A C 1
ATOM 626 O O . LEU A 1 89 ? 0.082 -4.218 -1.757 1.00 90.94 89 LEU A O 1
ATOM 630 N N . THR A 1 90 ? -0.159 -6.354 -1.088 1.00 86.19 90 THR A N 1
ATOM 631 C CA . THR A 1 90 ? 0.922 -6.852 -1.942 1.00 86.19 90 THR A CA 1
ATOM 632 C C . THR A 1 90 ? 0.370 -7.067 -3.344 1.00 86.19 90 THR A C 1
ATOM 634 O O . THR A 1 90 ? -0.484 -7.925 -3.559 1.00 86.19 90 THR A O 1
ATOM 637 N N . ILE A 1 91 ? 0.860 -6.289 -4.307 1.00 80.75 91 ILE A N 1
ATOM 638 C CA . ILE A 1 91 ? 0.592 -6.534 -5.723 1.00 80.75 91 ILE A CA 1
ATOM 639 C C . ILE A 1 91 ? 1.631 -7.522 -6.250 1.00 80.75 91 ILE A C 1
ATOM 641 O O . ILE A 1 91 ? 2.835 -7.282 -6.163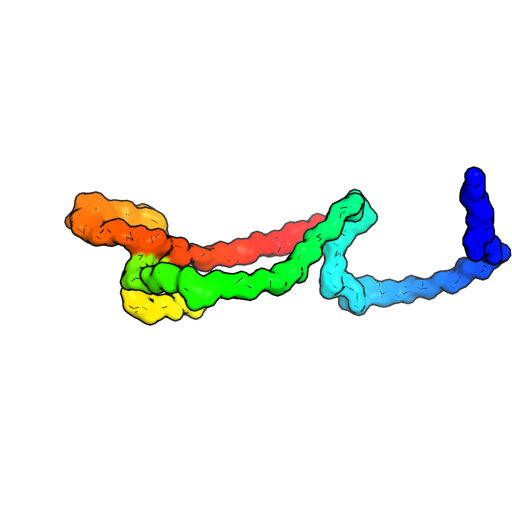 1.00 80.75 91 ILE A O 1
ATOM 645 N N . ALA A 1 92 ? 1.172 -8.655 -6.779 1.00 75.81 92 ALA A N 1
ATOM 646 C CA . ALA A 1 92 ? 2.051 -9.511 -7.560 1.00 75.81 92 ALA A CA 1
ATOM 647 C C . ALA A 1 92 ? 2.448 -8.741 -8.822 1.00 75.81 92 ALA A C 1
ATOM 649 O O . ALA A 1 92 ? 1.586 -8.163 -9.489 1.00 75.81 92 ALA A O 1
ATOM 650 N N . SER A 1 93 ? 3.739 -8.727 -9.159 1.00 69.81 93 SER A N 1
ATOM 651 C CA . SER A 1 93 ? 4.127 -8.283 -10.495 1.00 69.81 93 SER A CA 1
ATOM 652 C C . SER A 1 93 ? 3.457 -9.219 -11.492 1.00 69.81 93 SER A C 1
ATOM 654 O O . SER A 1 93 ? 3.529 -10.441 -11.330 1.00 69.81 93 SER A O 1
ATOM 656 N N . ALA A 1 94 ? 2.788 -8.661 -12.502 1.00 61.91 94 ALA A N 1
ATOM 657 C CA . ALA A 1 94 ? 2.354 -9.473 -13.625 1.00 61.91 94 ALA A CA 1
ATOM 658 C C . ALA A 1 94 ? 3.593 -10.190 -14.193 1.00 61.91 94 ALA A C 1
ATOM 660 O O . ALA A 1 94 ? 4.664 -9.572 -14.243 1.00 61.91 94 ALA A O 1
ATOM 661 N N . PRO A 1 95 ? 3.492 -11.476 -14.571 1.00 54.19 95 PRO A N 1
ATOM 662 C CA . PRO A 1 95 ? 4.560 -12.098 -15.332 1.00 54.19 95 PRO A CA 1
ATOM 663 C C . PRO A 1 95 ? 4.757 -11.265 -16.597 1.00 54.19 95 PRO A C 1
ATOM 665 O O . PRO A 1 95 ? 3.773 -10.933 -17.267 1.00 54.19 95 PRO A O 1
ATOM 668 N N . ASP A 1 96 ? 6.007 -10.918 -16.906 1.00 54.06 96 ASP A N 1
ATOM 669 C CA . ASP A 1 96 ? 6.344 -10.344 -18.203 1.00 54.06 96 ASP A CA 1
ATOM 670 C C . ASP A 1 96 ? 5.792 -11.300 -19.260 1.00 54.06 96 ASP A C 1
ATOM 672 O O . ASP A 1 96 ? 6.256 -12.434 -19.405 1.00 54.06 96 ASP A O 1
ATOM 676 N N . THR A 1 97 ? 4.722 -10.885 -19.938 1.00 48.66 97 THR A N 1
ATOM 677 C CA . THR A 1 97 ? 4.157 -11.655 -21.042 1.00 48.66 97 THR A CA 1
ATOM 678 C C . THR A 1 97 ? 5.180 -11.565 -22.160 1.00 48.66 97 THR A C 1
ATOM 680 O O . THR A 1 97 ? 5.242 -10.573 -22.877 1.00 48.66 97 THR A O 1
ATOM 683 N N . THR A 1 98 ? 6.063 -12.558 -22.216 1.00 48.53 98 THR A N 1
ATOM 684 C CA . THR A 1 98 ? 6.992 -12.746 -23.325 1.00 48.53 98 THR A CA 1
ATOM 685 C C . THR A 1 98 ? 6.159 -13.175 -24.534 1.00 48.53 98 THR A C 1
ATOM 687 O O . THR A 1 98 ? 5.605 -14.274 -24.518 1.00 48.53 98 THR A O 1
ATOM 690 N N . ASP A 1 99 ? 6.024 -12.285 -25.518 1.00 39.28 99 ASP A N 1
ATOM 691 C CA . ASP A 1 99 ? 5.627 -12.599 -26.901 1.00 39.28 99 ASP A CA 1
ATOM 692 C C . ASP A 1 99 ? 6.897 -12.815 -27.741 1.00 39.28 99 ASP A C 1
ATOM 694 O O . ASP A 1 99 ? 7.822 -11.972 -27.621 1.00 39.28 99 ASP A O 1
#

Sequence (99 aa):
AGNPVLDIGTLSVRRADPTQFAAGTHNTNGLFALEWFPVTPPETATPVTSVAVLGEGPFTVPGATTHADTAALLAALDAGAPLPQCAVLTIASAPDTTD

Foldseek 3Di:
DDDDPDDDPDDDDDDDDCVVVPVDPDPPPDPDDDDDDDDDDDPDDDDFPEEEEEDDDPDDDPPYHYANHPVRVVVCVVVPDDDGPYYDYDDDDDPPPDD